Protein AF-A0A813LRR6-F1 (afdb_monomer_lite)

pLDDT: mean 86.4, std 15.14, range [36.5, 97.75]

Foldseek 3Di:
DDPPCVVVDDVVVLVVCLVVVVVVLVPDPVCLVQLVQLVSLLSCLQHPLPVSVVSLVPHDPCSLPPVHPNNPVDDPVVSVVSSVPHPDPPPPPPPPPDD

Secondary structure (DSSP, 8-state):
---GGGGG--HHHHHHHHHHHHHHHHH-HHHHHTTTHHHHHHHHTTT-HHHHHHHHHHS-TTTT-TTSGGGTT--HHHHHHHHHTS-------------

Sequence (99 aa):
VIPATEQFLDPEWVAYHLPDFQEACAADANCAKMGWSWSVCMEQAVIDVAGARECLKALPADAFSTAYAASNGNSLTNSLHWLATRPQQSRKLTSVLYP

Organism: Polarella glacialis (NCBI:txid89957)

Structure (mmCIF, N/CA/C/O backbone):
data_AF-A0A813LRR6-F1
#
_entry.id   AF-A0A813LRR6-F1
#
loop_
_atom_site.group_PDB
_atom_site.id
_atom_site.type_symbol
_atom_site.label_atom_id
_atom_site.label_alt_id
_atom_site.label_comp_id
_atom_site.label_asym_id
_atom_site.label_entity_id
_atom_site.label_seq_id
_atom_site.pdbx_PDB_ins_code
_atom_site.Cartn_x
_atom_site.Cartn_y
_atom_site.Cartn_z
_atom_site.occupancy
_atom_site.B_iso_or_equiv
_atom_site.auth_seq_id
_atom_site.auth_comp_id
_atom_site.auth_asym_id
_atom_site.auth_atom_id
_atom_site.pdbx_PDB_model_num
ATOM 1 N N . VAL A 1 1 ? -10.566 11.817 16.332 1.00 68.12 1 VAL A N 1
ATOM 2 C CA . VAL A 1 1 ? -11.228 11.983 15.017 1.00 68.12 1 VAL A CA 1
ATOM 3 C C . VAL A 1 1 ? -10.934 10.734 14.211 1.00 68.12 1 VAL A C 1
ATOM 5 O O . VAL A 1 1 ? -9.781 10.324 14.205 1.00 68.12 1 VAL A O 1
ATOM 8 N N . ILE A 1 2 ? -11.951 10.100 13.628 1.00 78.50 2 ILE A N 1
ATOM 9 C CA . ILE A 1 2 ? -11.769 8.958 12.722 1.00 78.50 2 ILE A CA 1
ATOM 10 C C . ILE A 1 2 ? -11.539 9.537 11.314 1.00 78.50 2 ILE A C 1
ATOM 12 O O . ILE A 1 2 ? -12.292 10.443 10.944 1.00 78.50 2 ILE A O 1
ATOM 16 N N . PRO A 1 3 ? -10.517 9.098 10.550 1.00 84.44 3 PRO A N 1
ATOM 17 C CA . PRO A 1 3 ? -10.340 9.543 9.170 1.00 84.44 3 PRO A CA 1
ATOM 18 C C . PRO A 1 3 ? -11.614 9.312 8.351 1.00 84.44 3 PRO A C 1
ATOM 20 O O . PRO A 1 3 ? -12.261 8.277 8.492 1.00 84.44 3 PRO A O 1
ATOM 23 N N . ALA A 1 4 ? -11.980 10.270 7.496 1.00 86.44 4 ALA A N 1
ATOM 24 C CA . ALA A 1 4 ? -13.250 10.228 6.766 1.00 86.44 4 ALA A CA 1
ATOM 25 C C . ALA A 1 4 ? -13.412 8.954 5.916 1.00 86.44 4 ALA A C 1
ATOM 27 O O . ALA A 1 4 ? -14.517 8.440 5.784 1.00 86.44 4 ALA A O 1
ATOM 28 N N . THR A 1 5 ? -12.310 8.416 5.391 1.00 86.06 5 THR A N 1
ATOM 29 C CA . THR A 1 5 ? -12.290 7.204 4.561 1.00 86.06 5 THR A CA 1
ATOM 30 C C . THR A 1 5 ? -12.665 5.934 5.323 1.00 86.06 5 THR A C 1
ATOM 32 O O . THR A 1 5 ? -13.189 5.008 4.718 1.00 86.06 5 THR A O 1
ATOM 35 N N . GLU A 1 6 ? -12.463 5.883 6.643 1.00 87.81 6 GLU A N 1
ATOM 36 C CA . GLU A 1 6 ? -12.740 4.683 7.448 1.00 87.81 6 GLU A CA 1
ATOM 37 C C . GLU A 1 6 ? -14.206 4.271 7.444 1.00 87.81 6 GLU A C 1
ATOM 39 O O . GLU A 1 6 ? -14.516 3.092 7.560 1.00 87.81 6 GLU A O 1
ATOM 44 N N . GLN A 1 7 ? -15.112 5.240 7.316 1.00 88.75 7 GLN A N 1
ATOM 45 C CA . GLN A 1 7 ? -16.552 4.984 7.314 1.00 88.75 7 GLN A CA 1
ATOM 46 C C . GLN A 1 7 ? -17.024 4.279 6.036 1.00 88.75 7 GLN A C 1
ATOM 48 O O . GLN A 1 7 ? -18.149 3.792 5.997 1.00 88.75 7 GLN A O 1
ATOM 53 N N . PHE A 1 8 ? -16.175 4.237 5.008 1.00 89.00 8 PHE A N 1
ATOM 54 C CA . PHE A 1 8 ? -16.475 3.654 3.704 1.00 89.00 8 PHE A CA 1
ATOM 55 C C . PHE A 1 8 ? -15.722 2.346 3.445 1.00 89.00 8 PHE A C 1
ATOM 57 O O . PHE A 1 8 ? -15.862 1.782 2.365 1.00 89.00 8 PHE A O 1
ATOM 64 N N . LEU A 1 9 ? -14.906 1.873 4.393 1.00 90.50 9 LEU A N 1
ATOM 65 C CA . LEU A 1 9 ? -14.191 0.612 4.226 1.00 90.50 9 LEU A CA 1
ATOM 66 C C . LEU A 1 9 ? -15.150 -0.571 4.349 1.00 90.50 9 LEU A C 1
ATOM 68 O O . LEU A 1 9 ? -15.876 -0.693 5.335 1.00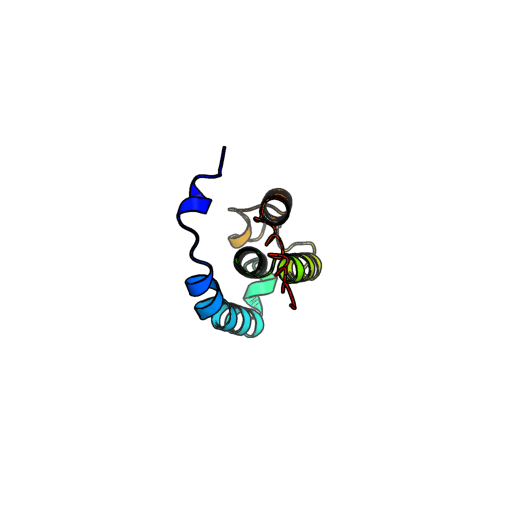 90.50 9 LEU A O 1
ATOM 72 N N . ASP A 1 10 ? -15.067 -1.473 3.378 1.00 93.88 10 ASP A N 1
ATOM 73 C CA . ASP A 1 10 ? -15.770 -2.750 3.364 1.00 93.88 10 ASP A CA 1
ATOM 74 C C . ASP A 1 10 ? -14.737 -3.892 3.333 1.00 93.88 10 ASP A C 1
ATOM 76 O O . ASP A 1 10 ? -14.224 -4.235 2.265 1.00 93.88 10 ASP A O 1
ATOM 80 N N . PRO A 1 11 ? -14.384 -4.478 4.494 1.00 93.50 11 PRO A N 1
ATOM 81 C CA . PRO A 1 11 ? -13.398 -5.553 4.561 1.00 93.50 11 PRO A CA 1
ATOM 82 C C . PRO A 1 11 ? -13.787 -6.807 3.769 1.00 93.50 11 PRO A C 1
ATOM 84 O O . PRO A 1 11 ? -12.897 -7.533 3.330 1.00 93.50 11 PRO A O 1
ATOM 87 N N . GLU A 1 12 ? -15.083 -7.082 3.587 1.00 95.94 12 GLU A N 1
ATOM 88 C CA . GLU A 1 12 ? -15.546 -8.241 2.814 1.00 95.94 12 GLU A CA 1
ATOM 89 C C . GLU A 1 12 ? -15.309 -8.014 1.320 1.00 95.94 12 GLU A C 1
ATOM 91 O O . GLU A 1 12 ? -14.795 -8.902 0.637 1.00 95.94 12 GLU A O 1
ATOM 96 N N . TRP A 1 13 ? -15.582 -6.798 0.837 1.00 95.50 13 TRP A N 1
ATOM 97 C CA . TRP A 1 13 ? -15.250 -6.388 -0.528 1.00 95.50 13 TRP A CA 1
ATOM 98 C C . TRP A 1 13 ? -13.749 -6.496 -0.807 1.00 95.50 13 TRP A C 1
ATOM 100 O O . TRP A 1 13 ? -13.337 -7.047 -1.831 1.00 95.50 13 TRP A O 1
ATOM 110 N N . VAL A 1 14 ? -12.921 -6.029 0.135 1.00 96.12 14 VAL A N 1
ATOM 111 C CA . VAL A 1 14 ? -11.462 -6.158 0.030 1.00 96.12 14 VAL A CA 1
ATOM 112 C C . VAL A 1 14 ? -11.039 -7.624 -0.006 1.00 96.12 14 VAL A C 1
ATOM 114 O O . VAL A 1 14 ? -10.273 -8.018 -0.882 1.00 96.12 14 VAL A O 1
ATOM 117 N N . ALA A 1 15 ? -11.548 -8.450 0.910 1.00 97.00 15 ALA A N 1
ATOM 118 C CA . ALA A 1 15 ? -11.212 -9.871 0.966 1.00 97.00 15 ALA A CA 1
ATOM 119 C C . ALA A 1 15 ? -11.593 -10.620 -0.320 1.00 97.00 15 ALA A C 1
ATOM 121 O O . ALA A 1 15 ? -10.876 -11.536 -0.719 1.00 97.00 15 ALA A O 1
ATOM 122 N N . TYR A 1 16 ? -12.689 -10.221 -0.969 1.00 97.75 16 TYR A N 1
ATOM 123 C CA . TYR A 1 16 ? -13.136 -10.810 -2.227 1.00 97.75 16 TYR A CA 1
ATOM 124 C C . TYR A 1 16 ? -12.216 -10.455 -3.406 1.00 97.75 16 TYR A C 1
ATOM 126 O O . TYR A 1 16 ? -11.885 -11.332 -4.197 1.00 97.75 16 TYR A O 1
ATOM 134 N N . HIS A 1 17 ? -11.773 -9.197 -3.520 1.00 97.25 17 HIS A N 1
ATOM 135 C CA . HIS A 1 17 ? -11.032 -8.716 -4.697 1.00 97.25 17 HIS A CA 1
ATOM 136 C C . HIS A 1 17 ? -9.506 -8.728 -4.567 1.00 97.25 17 HIS A C 1
ATOM 138 O O . HIS A 1 17 ? -8.803 -8.766 -5.578 1.00 97.25 17 HIS A O 1
ATOM 144 N N . LEU A 1 18 ? -8.965 -8.667 -3.349 1.00 96.69 18 LEU A N 1
ATOM 145 C CA . LEU A 1 18 ? -7.522 -8.566 -3.134 1.00 96.69 18 LEU A CA 1
ATOM 146 C C . LEU A 1 18 ? -6.712 -9.709 -3.781 1.00 96.69 18 LEU A C 1
ATOM 148 O O . LEU A 1 18 ? -5.667 -9.392 -4.356 1.00 96.69 18 LEU A O 1
ATOM 152 N N . PRO A 1 19 ? -7.140 -10.991 -3.745 1.00 97.38 19 PRO A N 1
ATOM 153 C CA . PRO A 1 19 ? -6.390 -12.073 -4.385 1.00 97.38 19 PRO A CA 1
ATOM 154 C C . PRO A 1 19 ? -6.169 -11.846 -5.886 1.00 97.38 19 PRO A C 1
ATOM 156 O O . PRO A 1 19 ? -5.046 -12.009 -6.363 1.00 97.38 19 PRO A O 1
ATOM 159 N N . ASP A 1 20 ? -7.192 -11.374 -6.606 1.00 97.25 20 ASP A N 1
ATOM 160 C CA . ASP A 1 20 ? -7.106 -11.097 -8.045 1.00 97.25 20 ASP A CA 1
ATOM 161 C C . ASP A 1 20 ? -6.094 -9.976 -8.336 1.00 97.25 20 ASP A C 1
ATOM 163 O O . ASP A 1 20 ? -5.297 -10.063 -9.272 1.00 97.25 20 ASP A O 1
ATOM 167 N N . PHE A 1 21 ? -6.071 -8.923 -7.509 1.00 94.19 21 PHE A N 1
ATOM 168 C CA . PHE A 1 21 ? -5.096 -7.837 -7.649 1.00 94.19 21 PHE A CA 1
ATOM 169 C C . PHE A 1 21 ? -3.670 -8.272 -7.303 1.00 94.19 21 PHE A C 1
ATOM 171 O O . PHE A 1 21 ? -2.719 -7.834 -7.955 1.00 94.19 21 PHE A O 1
ATOM 178 N N . GLN A 1 22 ? -3.508 -9.134 -6.297 1.00 94.94 22 GLN A N 1
ATOM 179 C CA . GLN A 1 22 ? -2.213 -9.716 -5.951 1.00 94.94 22 GLN A CA 1
ATOM 180 C C . GLN A 1 22 ? -1.681 -10.584 -7.094 1.00 94.94 22 GLN A C 1
ATOM 182 O O . GLN A 1 22 ? -0.520 -10.430 -7.476 1.00 94.94 22 GLN A O 1
ATOM 187 N N . GLU A 1 23 ? -2.525 -11.439 -7.674 1.00 96.06 23 GLU A N 1
ATOM 188 C CA . GLU A 1 23 ? -2.164 -12.277 -8.819 1.00 96.06 23 GLU A CA 1
ATOM 189 C C . GLU A 1 23 ? -1.799 -11.427 -10.042 1.00 96.06 23 GLU A C 1
ATOM 191 O O . GLU A 1 23 ? -0.726 -11.607 -10.621 1.00 96.06 2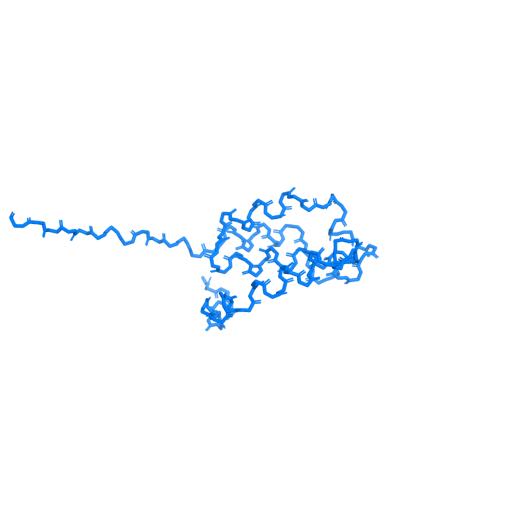3 GLU A O 1
ATOM 196 N N . ALA A 1 24 ? -2.633 -10.442 -10.390 1.00 94.50 24 ALA A N 1
ATOM 197 C CA . ALA A 1 24 ? -2.377 -9.548 -11.515 1.00 94.50 24 ALA A CA 1
ATOM 198 C C . ALA A 1 24 ? -1.063 -8.766 -11.346 1.00 94.50 24 ALA A C 1
ATOM 200 O O . ALA A 1 24 ? -0.268 -8.674 -12.282 1.00 94.50 24 ALA A O 1
ATOM 201 N N . CYS A 1 25 ? -0.798 -8.245 -10.145 1.00 93.31 25 CYS A N 1
ATOM 202 C CA . CYS A 1 25 ? 0.448 -7.542 -9.850 1.00 93.31 25 CYS A CA 1
ATOM 203 C C . CYS A 1 25 ? 1.668 -8.476 -9.881 1.00 93.31 25 CYS A C 1
ATOM 205 O O . CYS A 1 25 ? 2.731 -8.074 -10.349 1.00 93.31 25 CYS A O 1
ATOM 207 N N . ALA A 1 26 ? 1.533 -9.722 -9.414 1.00 92.69 26 ALA A N 1
ATOM 208 C CA . ALA A 1 26 ? 2.611 -10.709 -9.454 1.00 92.69 26 ALA A CA 1
ATOM 209 C C . ALA A 1 26 ? 2.944 -11.160 -10.888 1.00 92.69 26 ALA A C 1
ATOM 211 O O . ALA A 1 26 ? 4.107 -11.426 -11.195 1.00 92.69 26 ALA A O 1
ATOM 212 N N . ALA A 1 27 ? 1.939 -11.225 -11.766 1.00 94.94 27 ALA A N 1
ATOM 213 C CA . ALA A 1 27 ? 2.110 -11.562 -13.177 1.00 94.94 27 ALA A CA 1
ATOM 214 C C . ALA A 1 27 ? 2.687 -10.402 -14.013 1.00 94.94 27 ALA A C 1
ATOM 216 O O . ALA A 1 27 ? 3.330 -10.645 -15.037 1.00 94.94 27 ALA A O 1
ATOM 217 N N . ASP A 1 28 ? 2.489 -9.148 -13.591 1.00 92.31 28 ASP A N 1
ATOM 218 C CA . ASP A 1 28 ? 2.996 -7.965 -14.288 1.00 92.31 28 ASP A CA 1
ATOM 219 C C . AS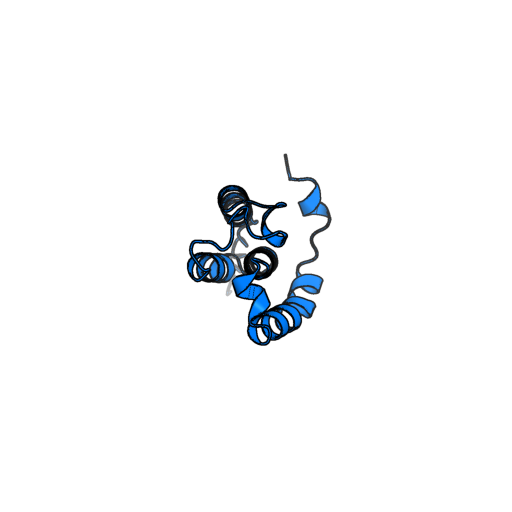P A 1 28 ? 4.330 -7.471 -13.706 1.00 92.31 28 ASP A C 1
ATOM 221 O O . ASP A 1 28 ? 4.397 -6.817 -12.663 1.00 92.31 28 ASP A O 1
ATOM 225 N N . ALA A 1 29 ? 5.415 -7.677 -14.457 1.00 87.38 29 ALA A N 1
ATOM 226 C CA . ALA A 1 29 ? 6.738 -7.168 -14.099 1.00 87.38 29 ALA A CA 1
ATOM 227 C C . ALA A 1 29 ? 6.785 -5.634 -13.934 1.00 87.38 29 ALA A C 1
ATOM 229 O O . ALA A 1 29 ? 7.696 -5.121 -13.278 1.00 87.38 29 ALA A O 1
ATOM 230 N N . ASN A 1 30 ? 5.841 -4.891 -14.523 1.00 87.56 30 ASN A N 1
ATOM 231 C CA . ASN A 1 30 ? 5.734 -3.447 -14.350 1.00 87.56 30 ASN A CA 1
ATOM 232 C C . ASN A 1 30 ? 5.056 -3.052 -13.039 1.00 87.56 30 ASN A C 1
ATOM 234 O O . ASN A 1 30 ? 5.289 -1.935 -12.586 1.00 87.56 30 ASN A O 1
ATOM 238 N N . CYS A 1 31 ? 4.289 -3.930 -12.385 1.00 89.19 31 CYS A N 1
ATOM 239 C CA . CYS A 1 31 ? 3.633 -3.583 -11.127 1.00 89.19 31 CYS A CA 1
ATOM 240 C C . CYS A 1 31 ? 4.660 -3.172 -10.059 1.00 89.19 31 CYS A C 1
ATOM 242 O O . CYS A 1 31 ? 4.561 -2.094 -9.470 1.00 89.19 31 CYS A O 1
ATOM 244 N N . ALA A 1 32 ? 5.702 -3.986 -9.869 1.00 81.81 32 ALA A N 1
ATOM 245 C CA . ALA A 1 32 ? 6.800 -3.662 -8.960 1.00 81.81 32 ALA A CA 1
ATOM 246 C C . ALA A 1 32 ? 7.676 -2.514 -9.496 1.00 81.81 32 ALA A C 1
ATOM 248 O O . ALA A 1 32 ? 7.987 -1.581 -8.760 1.00 81.81 32 ALA A O 1
ATOM 249 N N . LYS A 1 33 ? 8.046 -2.550 -10.786 1.00 80.81 33 LYS A N 1
ATOM 250 C CA . LYS A 1 33 ? 8.967 -1.565 -11.391 1.00 80.81 33 LYS A CA 1
ATOM 251 C C . LYS A 1 33 ? 8.402 -0.151 -11.480 1.00 80.81 33 LYS A C 1
ATOM 253 O O . LYS A 1 33 ? 9.173 0.796 -11.515 1.00 80.81 33 LYS A O 1
ATOM 258 N N . MET A 1 34 ? 7.085 -0.014 -11.579 1.00 84.44 34 MET A N 1
ATOM 259 C CA . MET A 1 34 ? 6.410 1.276 -11.721 1.00 84.44 34 MET A CA 1
ATOM 260 C C . MET A 1 34 ? 5.801 1.753 -10.403 1.00 84.44 34 MET A C 1
ATOM 262 O O . MET A 1 34 ? 5.077 2.743 -10.415 1.00 84.44 34 MET A O 1
ATOM 266 N N . GLY A 1 35 ? 6.063 1.061 -9.288 1.00 82.50 35 GLY A N 1
ATOM 267 C CA . GLY A 1 35 ? 5.583 1.447 -7.965 1.00 82.50 35 GLY A CA 1
ATOM 268 C C . GLY A 1 35 ? 4.097 1.177 -7.716 1.00 82.50 35 GLY A C 1
ATOM 269 O O . GLY A 1 35 ? 3.544 1.734 -6.783 1.00 82.50 35 GLY A O 1
ATOM 270 N N . TRP A 1 36 ? 3.413 0.335 -8.494 1.00 87.69 36 TRP A N 1
ATOM 271 C CA . TRP A 1 36 ? 2.009 -0.014 -8.218 1.00 87.69 36 TRP A CA 1
ATOM 272 C C . TRP A 1 36 ? 1.859 -0.986 -7.044 1.00 87.69 36 TRP A C 1
ATOM 274 O O . TRP A 1 36 ? 0.832 -0.988 -6.363 1.00 87.69 36 TRP A O 1
ATOM 284 N N . SER A 1 37 ? 2.903 -1.761 -6.750 1.00 90.19 37 SER A N 1
ATOM 285 C CA . SER A 1 37 ? 2.904 -2.789 -5.706 1.00 90.19 37 SER A CA 1
ATOM 286 C C . SER A 1 37 ? 2.633 -2.257 -4.295 1.00 90.19 37 SER A C 1
ATOM 288 O O . SER A 1 37 ? 2.097 -2.996 -3.472 1.00 90.19 37 SER A O 1
ATOM 290 N N . TRP A 1 38 ? 2.941 -0.987 -3.986 1.00 92.88 38 TRP A N 1
ATOM 291 C CA . TRP A 1 38 ? 2.639 -0.443 -2.655 1.00 92.88 38 TRP A CA 1
ATOM 292 C C . TRP A 1 38 ? 1.136 -0.379 -2.383 1.00 92.88 38 TRP A C 1
ATOM 294 O O . TRP A 1 38 ? 0.721 -0.594 -1.244 1.00 92.88 38 TRP A O 1
ATOM 304 N N . SER A 1 39 ? 0.321 -0.116 -3.409 1.00 92.69 39 SER A N 1
ATOM 305 C CA . SER A 1 39 ? -1.132 0.022 -3.255 1.00 92.69 39 SER A CA 1
ATOM 306 C C . SER A 1 39 ? -1.783 -1.306 -2.872 1.00 92.69 39 SER A C 1
ATOM 308 O O . SER A 1 39 ? -2.619 -1.335 -1.972 1.00 92.69 39 SER A O 1
ATOM 310 N N . VAL A 1 40 ? -1.288 -2.416 -3.428 1.00 94.81 40 VAL A N 1
ATOM 311 C CA . VAL A 1 40 ? -1.698 -3.779 -3.059 1.00 94.81 40 VAL A CA 1
ATOM 312 C C . VAL A 1 40 ? -1.396 -4.064 -1.584 1.00 94.81 40 VAL A C 1
ATOM 314 O O . VAL A 1 40 ? -2.245 -4.597 -0.870 1.00 94.81 40 VAL A O 1
ATOM 317 N N . CYS A 1 41 ? -0.227 -3.644 -1.083 1.00 95.88 41 CYS A N 1
ATOM 318 C CA . CYS A 1 41 ? 0.086 -3.780 0.341 1.00 95.88 41 CYS A CA 1
ATOM 319 C C . CYS A 1 41 ? -0.856 -2.943 1.229 1.00 95.88 41 CYS A C 1
ATOM 321 O O . CYS A 1 41 ? -1.169 -3.353 2.347 1.00 95.88 41 CYS A O 1
ATOM 323 N N . MET A 1 42 ? -1.293 -1.760 0.775 1.00 95.00 42 MET A N 1
ATOM 324 C CA . MET A 1 42 ? -2.206 -0.893 1.544 1.00 95.00 42 MET A CA 1
ATOM 325 C C . MET A 1 42 ? -3.614 -1.448 1.613 1.00 95.00 42 MET A C 1
ATOM 327 O O . MET A 1 42 ? -4.239 -1.370 2.672 1.00 95.00 42 MET A O 1
ATOM 331 N N . GLU A 1 43 ? -4.059 -2.060 0.525 1.00 95.31 43 GLU A N 1
ATOM 332 C CA . GLU A 1 43 ? -5.334 -2.753 0.465 1.00 95.31 43 GLU A CA 1
ATOM 333 C C . GLU A 1 43 ? -5.337 -3.971 1.399 1.00 95.31 43 GLU A C 1
ATOM 335 O O . GLU A 1 43 ? -6.242 -4.134 2.218 1.00 95.31 43 GLU A O 1
ATOM 340 N N . GLN A 1 44 ? -4.246 -4.750 1.410 1.00 96.62 44 GLN A N 1
ATOM 341 C CA . GLN A 1 44 ? -4.076 -5.861 2.351 1.00 96.62 44 GLN A CA 1
ATOM 342 C C . GLN A 1 44 ? -4.220 -5.427 3.815 1.00 96.62 44 GLN A C 1
ATOM 344 O O . GLN A 1 44 ? -4.753 -6.182 4.624 1.00 96.62 44 GLN A O 1
ATOM 349 N N . ALA A 1 45 ? -3.821 -4.201 4.167 1.00 95.81 45 ALA A N 1
ATOM 350 C CA . ALA A 1 45 ? -3.899 -3.714 5.542 1.00 95.81 45 ALA A CA 1
ATOM 351 C C . ALA A 1 45 ? -5.336 -3.557 6.068 1.00 95.81 45 ALA A C 1
ATOM 353 O O . ALA A 1 45 ? -5.518 -3.457 7.281 1.00 95.81 45 ALA A O 1
ATOM 354 N N . VAL A 1 46 ? -6.349 -3.534 5.194 1.00 94.62 46 VAL A N 1
ATOM 355 C CA . VAL A 1 46 ? -7.763 -3.500 5.605 1.00 94.62 46 VAL A CA 1
ATOM 356 C C . VAL A 1 46 ? -8.167 -4.805 6.298 1.00 94.62 46 VAL A C 1
ATOM 358 O O . VAL A 1 46 ? -8.948 -4.769 7.249 1.00 94.62 46 VAL A O 1
ATOM 361 N N . ILE A 1 47 ? -7.606 -5.941 5.870 1.00 95.31 47 ILE A N 1
ATOM 362 C CA . ILE A 1 47 ? -7.984 -7.280 6.356 1.00 95.31 47 ILE A CA 1
ATOM 363 C C . ILE A 1 47 ? -6.855 -8.010 7.100 1.00 95.31 47 ILE A C 1
ATOM 365 O O . ILE A 1 47 ? -7.126 -8.837 7.967 1.00 95.31 47 ILE A O 1
ATOM 369 N N . ASP A 1 48 ? -5.595 -7.689 6.806 1.00 95.75 48 ASP A N 1
ATOM 370 C CA . ASP A 1 48 ? -4.402 -8.303 7.388 1.00 95.75 48 ASP A CA 1
ATOM 371 C C . ASP A 1 48 ? -3.256 -7.284 7.505 1.00 95.75 48 ASP A C 1
ATOM 373 O O . ASP A 1 48 ? -2.388 -7.131 6.640 1.00 95.75 48 ASP A O 1
ATOM 377 N N . VAL A 1 49 ? -3.226 -6.587 8.642 1.00 95.88 49 VAL A N 1
ATOM 378 C CA . VAL A 1 49 ? -2.186 -5.595 8.951 1.00 95.88 49 VAL A CA 1
ATOM 379 C C . VAL A 1 49 ? -0.795 -6.229 9.019 1.00 95.88 49 VAL A C 1
ATOM 381 O O . VAL A 1 49 ? 0.191 -5.578 8.674 1.00 95.88 49 VAL A O 1
ATOM 384 N N . ALA A 1 50 ? -0.680 -7.471 9.496 1.00 95.31 50 ALA A N 1
ATOM 385 C CA . ALA A 1 50 ? 0.615 -8.123 9.659 1.00 95.31 50 ALA A CA 1
ATOM 386 C C . ALA A 1 50 ? 1.208 -8.498 8.297 1.00 95.31 50 ALA A C 1
ATOM 388 O O . ALA A 1 50 ? 2.355 -8.140 8.022 1.00 95.31 50 ALA A O 1
ATOM 389 N N . GLY A 1 51 ? 0.416 -9.119 7.422 1.00 96.12 51 GLY A N 1
ATOM 390 C CA . GLY A 1 51 ? 0.829 -9.411 6.052 1.00 96.12 51 GLY A CA 1
ATOM 391 C C . GLY A 1 51 ? 1.135 -8.147 5.254 1.00 96.12 51 GLY A C 1
ATOM 392 O O . GLY A 1 51 ? 2.158 -8.095 4.576 1.00 96.12 51 GLY A O 1
ATOM 393 N N . ALA A 1 52 ? 0.356 -7.075 5.426 1.00 96.75 52 ALA A N 1
ATOM 394 C CA . ALA A 1 52 ? 0.644 -5.783 4.799 1.00 96.75 52 ALA A CA 1
ATOM 395 C C . ALA A 1 52 ? 2.002 -5.188 5.220 1.00 96.75 52 ALA A C 1
ATOM 397 O O . ALA A 1 52 ? 2.694 -4.576 4.402 1.00 96.75 52 ALA A O 1
ATOM 398 N N . ARG A 1 53 ? 2.416 -5.374 6.485 1.00 96.00 53 ARG A N 1
ATOM 399 C CA . ARG A 1 53 ? 3.748 -4.944 6.958 1.00 96.00 53 ARG A CA 1
ATOM 400 C C . ARG A 1 53 ? 4.860 -5.704 6.253 1.00 96.00 53 ARG A C 1
ATOM 402 O O . ARG A 1 53 ? 5.840 -5.084 5.850 1.00 96.00 53 ARG A O 1
ATOM 409 N N . GLU A 1 54 ? 4.721 -7.018 6.119 1.00 97.12 54 GLU A N 1
ATOM 410 C CA . GLU A 1 54 ? 5.716 -7.834 5.421 1.00 97.12 54 GLU A CA 1
ATOM 411 C C . GLU A 1 54 ? 5.730 -7.530 3.916 1.00 97.12 54 GLU A C 1
ATOM 413 O O . GLU A 1 54 ? 6.806 -7.372 3.343 1.00 97.12 54 GLU A O 1
ATOM 418 N N . CYS A 1 55 ? 4.559 -7.303 3.310 1.00 95.75 55 CYS A N 1
ATOM 419 C CA . CYS A 1 55 ? 4.422 -6.840 1.929 1.00 95.75 55 CYS A CA 1
ATOM 420 C C . CYS A 1 55 ? 5.198 -5.536 1.695 1.00 95.75 55 CYS A C 1
ATOM 422 O O . CYS A 1 55 ? 6.058 -5.488 0.819 1.00 95.75 55 CYS A O 1
ATOM 424 N N . LEU A 1 56 ? 4.974 -4.504 2.523 1.00 95.44 56 LEU A N 1
ATOM 425 C CA . LEU A 1 56 ? 5.689 -3.226 2.413 1.00 95.44 56 LEU A CA 1
ATOM 426 C C . LEU A 1 56 ? 7.208 -3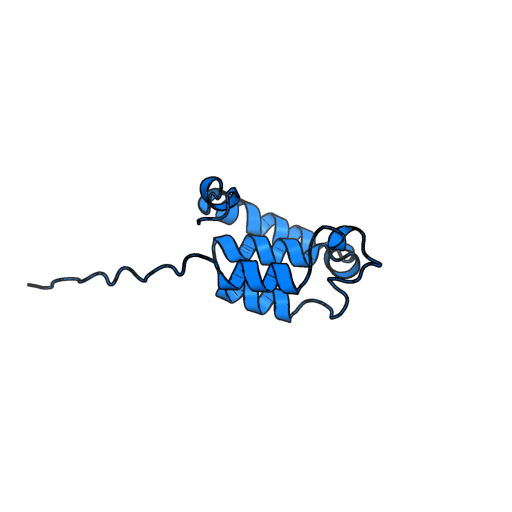.377 2.557 1.00 95.44 56 LEU A C 1
ATOM 428 O O . LEU A 1 56 ? 7.953 -2.712 1.841 1.00 95.44 56 LEU A O 1
ATOM 432 N N . LYS A 1 57 ? 7.677 -4.218 3.488 1.00 95.38 57 LYS A N 1
ATOM 433 C CA . LYS A 1 57 ? 9.116 -4.453 3.704 1.00 95.38 57 LYS A CA 1
ATOM 434 C C . LYS A 1 57 ? 9.784 -5.148 2.521 1.00 95.38 57 LYS A C 1
ATOM 436 O O . LYS A 1 57 ? 10.974 -4.945 2.306 1.00 95.38 57 LYS A O 1
ATOM 441 N N . ALA A 1 58 ? 9.038 -5.981 1.801 1.00 94.12 58 ALA A N 1
ATOM 442 C CA . ALA A 1 58 ? 9.533 -6.715 0.644 1.00 94.12 58 ALA A CA 1
ATOM 443 C C . ALA A 1 58 ? 9.577 -5.866 -0.639 1.00 94.12 58 ALA A C 1
ATOM 445 O O . ALA A 1 58 ? 10.124 -6.319 -1.645 1.00 94.12 58 ALA A O 1
ATOM 446 N N . LEU A 1 59 ? 9.009 -4.654 -0.629 1.00 92.00 59 LEU A N 1
ATOM 447 C CA . LEU A 1 59 ? 9.036 -3.778 -1.794 1.00 92.00 59 LEU A CA 1
ATOM 448 C C . LEU A 1 59 ? 10.462 -3.314 -2.131 1.00 92.00 59 LEU A C 1
ATOM 450 O O . LEU A 1 59 ? 11.287 -3.134 -1.231 1.00 92.00 59 LEU A O 1
ATOM 454 N N . PRO A 1 60 ? 10.749 -3.046 -3.418 1.00 90.88 60 PRO A N 1
ATOM 455 C CA . PRO A 1 60 ? 11.976 -2.370 -3.821 1.00 90.88 60 PRO A CA 1
ATOM 456 C C . PRO A 1 60 ? 12.178 -1.050 -3.067 1.00 90.88 60 PRO A C 1
ATOM 458 O O . PRO A 1 60 ? 11.221 -0.327 -2.781 1.00 90.88 60 PRO A O 1
ATOM 461 N N . ALA A 1 61 ? 13.434 -0.701 -2.778 1.00 90.25 61 ALA A N 1
ATOM 462 C CA . ALA A 1 61 ? 13.770 0.517 -2.035 1.00 90.25 61 ALA A CA 1
ATOM 463 C C . ALA A 1 61 ? 13.280 1.806 -2.727 1.00 90.25 61 ALA A C 1
ATOM 465 O O . ALA A 1 61 ? 13.046 2.819 -2.069 1.00 90.25 61 ALA A O 1
ATOM 466 N N . ASP A 1 62 ? 13.107 1.763 -4.046 1.00 90.69 62 ASP A N 1
ATOM 467 C CA . ASP A 1 62 ? 12.623 2.847 -4.892 1.00 90.69 62 ASP A CA 1
ATOM 468 C C . ASP A 1 62 ? 11.116 2.776 -5.189 1.00 90.69 62 ASP A C 1
ATOM 470 O O . ASP A 1 62 ? 10.621 3.613 -5.936 1.00 90.69 62 ASP A O 1
ATOM 474 N N . ALA A 1 63 ? 10.344 1.877 -4.564 1.00 90.88 63 ALA A N 1
ATOM 475 C CA . ALA A 1 63 ? 8.899 1.741 -4.808 1.00 90.88 63 ALA A CA 1
ATOM 476 C C . ALA A 1 63 ? 8.092 3.039 -4.579 1.00 90.88 63 ALA A C 1
ATOM 478 O O . ALA A 1 63 ? 7.006 3.203 -5.132 1.00 90.88 63 ALA A O 1
ATOM 479 N N . PHE A 1 64 ? 8.623 3.984 -3.798 1.00 92.12 64 PHE A N 1
ATOM 480 C CA . PHE A 1 64 ? 8.039 5.313 -3.560 1.00 92.12 64 PHE A CA 1
ATOM 481 C C . PHE A 1 64 ? 8.818 6.455 -4.239 1.00 92.12 64 PHE A C 1
ATOM 483 O O . PHE A 1 64 ? 8.699 7.614 -3.845 1.00 92.12 64 PHE A O 1
ATOM 490 N N . SER A 1 65 ? 9.654 6.145 -5.230 1.00 91.00 65 SER A N 1
ATOM 491 C CA . SER A 1 65 ? 10.421 7.135 -5.983 1.00 91.00 65 SER A CA 1
ATOM 492 C C . SER A 1 65 ? 9.504 8.079 -6.756 1.00 91.00 65 SER A C 1
ATOM 494 O O . SER A 1 65 ? 8.560 7.647 -7.413 1.00 91.00 65 SER A O 1
ATOM 496 N N . THR A 1 66 ? 9.838 9.369 -6.770 1.00 89.81 66 THR A N 1
ATOM 497 C CA . THR A 1 66 ? 9.137 10.383 -7.578 1.00 89.81 66 THR A CA 1
ATOM 498 C C . THR A 1 66 ? 9.307 10.174 -9.086 1.00 89.81 66 THR A C 1
ATOM 500 O O . THR A 1 66 ? 8.608 10.798 -9.881 1.00 89.81 66 THR A O 1
ATOM 503 N N . ALA A 1 67 ? 10.221 9.289 -9.499 1.00 90.31 67 ALA A N 1
ATOM 504 C CA . ALA A 1 67 ? 10.351 8.860 -10.888 1.00 90.31 67 ALA A CA 1
ATOM 505 C C . ALA A 1 67 ? 9.182 7.965 -11.346 1.00 90.31 67 ALA A C 1
ATOM 507 O O . ALA A 1 67 ? 8.980 7.792 -12.548 1.00 90.31 67 ALA A O 1
ATOM 508 N N . TYR A 1 68 ? 8.413 7.400 -10.410 1.00 89.25 68 TYR A N 1
ATOM 509 C CA . TYR A 1 68 ? 7.293 6.514 -10.694 1.00 89.25 68 TYR A CA 1
ATOM 510 C C . TYR A 1 68 ? 5.967 7.247 -10.541 1.00 89.25 68 TYR A C 1
ATOM 512 O O . TYR A 1 68 ? 5.597 7.691 -9.457 1.00 89.25 68 TYR A O 1
ATOM 520 N N . ALA A 1 69 ? 5.208 7.333 -11.636 1.00 85.81 69 ALA A N 1
ATOM 521 C CA . ALA A 1 69 ? 3.919 8.020 -11.641 1.00 85.81 69 ALA A CA 1
ATOM 522 C C . ALA A 1 69 ? 2.931 7.442 -10.609 1.00 85.81 69 ALA A C 1
ATOM 524 O O . ALA A 1 69 ? 2.169 8.202 -10.012 1.00 85.81 69 ALA A O 1
ATOM 525 N N . ALA A 1 70 ? 2.984 6.128 -10.349 1.00 85.25 70 ALA A N 1
ATOM 526 C CA . ALA A 1 70 ? 2.153 5.459 -9.344 1.00 85.25 70 ALA A CA 1
ATOM 527 C C . ALA A 1 70 ? 2.430 5.937 -7.909 1.00 85.25 70 ALA A C 1
ATOM 529 O O . ALA A 1 70 ? 1.578 5.818 -7.031 1.00 85.25 70 ALA A O 1
ATOM 530 N N . SER A 1 71 ? 3.614 6.493 -7.663 1.00 84.50 71 SER A N 1
ATOM 531 C CA . SER A 1 71 ? 4.069 6.916 -6.339 1.00 84.50 71 SER A CA 1
ATOM 532 C C . SER A 1 71 ? 3.815 8.404 -6.079 1.00 84.50 71 SER A C 1
ATOM 534 O O . SER A 1 71 ? 4.014 8.876 -4.968 1.00 84.50 71 SER A O 1
ATOM 536 N N . ASN A 1 72 ? 3.294 9.154 -7.056 1.00 85.19 72 ASN A N 1
ATOM 537 C CA . ASN A 1 72 ? 3.028 10.591 -6.900 1.00 85.19 72 ASN A CA 1
ATOM 538 C C . ASN A 1 72 ? 1.842 10.912 -5.971 1.00 85.19 72 ASN A C 1
ATOM 540 O O . ASN A 1 72 ? 1.687 12.056 -5.552 1.00 85.19 72 ASN A O 1
ATOM 544 N N . GLY A 1 73 ? 1.000 9.922 -5.659 1.00 83.25 73 GLY A N 1
ATOM 545 C CA . GLY A 1 73 ? -0.166 10.078 -4.783 1.00 83.25 73 GLY A CA 1
ATOM 546 C C . GLY A 1 73 ? 0.025 9.561 -3.356 1.00 83.25 73 GLY A C 1
ATOM 547 O O . GLY A 1 73 ? -0.892 9.688 -2.549 1.00 83.25 73 GLY A O 1
ATOM 548 N N . ASN A 1 74 ? 1.172 8.956 -3.030 1.00 89.69 74 ASN A N 1
ATOM 549 C CA . ASN A 1 74 ? 1.400 8.359 -1.716 1.00 89.69 74 ASN A CA 1
ATOM 550 C C . ASN A 1 74 ? 2.885 8.380 -1.323 1.00 89.69 74 ASN A C 1
ATOM 552 O O . ASN A 1 74 ? 3.772 8.448 -2.164 1.00 89.69 74 ASN A O 1
ATOM 556 N N . SER A 1 75 ? 3.170 8.284 -0.028 1.00 92.12 75 SER A N 1
ATOM 557 C CA . SER A 1 75 ? 4.527 8.179 0.503 1.00 92.12 75 SER A CA 1
ATOM 558 C C . SER A 1 75 ? 4.680 6.941 1.380 1.00 92.12 75 SER A C 1
ATOM 560 O O . SER A 1 75 ? 3.709 6.407 1.930 1.00 92.12 75 SER A O 1
ATOM 562 N N . LEU A 1 76 ? 5.929 6.512 1.581 1.00 93.25 76 LEU A N 1
ATOM 563 C CA . LEU A 1 76 ? 6.231 5.461 2.550 1.00 93.25 76 LEU A CA 1
ATOM 564 C C . LEU A 1 76 ? 5.752 5.859 3.954 1.00 93.25 76 LEU A C 1
ATOM 566 O O . LEU A 1 76 ? 5.160 5.049 4.659 1.00 93.25 76 LEU A O 1
ATOM 570 N N . THR A 1 77 ? 5.943 7.117 4.357 1.00 94.50 77 THR A N 1
ATOM 571 C CA . THR A 1 77 ? 5.514 7.600 5.677 1.00 94.50 77 THR A CA 1
ATOM 572 C C . THR A 1 77 ? 3.997 7.564 5.852 1.00 94.50 77 THR A C 1
ATOM 574 O O . THR A 1 77 ? 3.526 7.150 6.911 1.00 94.50 77 THR A O 1
ATOM 577 N N . ASN A 1 78 ? 3.227 7.923 4.821 1.00 94.00 78 ASN A N 1
ATOM 578 C CA . ASN A 1 78 ? 1.770 7.816 4.850 1.00 94.00 78 ASN A CA 1
ATOM 579 C C . ASN A 1 78 ? 1.314 6.349 4.887 1.00 94.00 78 ASN A C 1
ATOM 581 O O . ASN A 1 78 ? 0.437 5.998 5.671 1.00 94.00 78 ASN A O 1
ATOM 585 N N . SER A 1 79 ? 1.978 5.469 4.134 1.00 95.06 79 SER A N 1
ATOM 586 C CA . SER A 1 79 ? 1.717 4.022 4.159 1.00 95.06 79 SER A CA 1
ATOM 587 C C . SER A 1 79 ? 1.978 3.414 5.545 1.00 95.06 79 SER A C 1
ATOM 589 O O . SER A 1 79 ? 1.169 2.653 6.071 1.00 95.06 79 SER A O 1
ATOM 591 N N . LEU A 1 80 ? 3.075 3.804 6.201 1.00 95.69 80 LEU A N 1
ATOM 592 C CA . LEU A 1 80 ? 3.372 3.384 7.574 1.00 95.69 80 LEU A CA 1
ATOM 593 C C . LEU A 1 80 ? 2.320 3.894 8.568 1.00 95.69 80 LEU A C 1
ATOM 595 O O . LEU A 1 80 ? 1.908 3.151 9.461 1.00 95.69 80 LEU A O 1
ATOM 599 N N . HIS A 1 81 ? 1.859 5.137 8.403 1.00 94.19 81 HIS A N 1
ATOM 600 C CA . HIS A 1 81 ? 0.782 5.697 9.217 1.00 94.19 81 HIS A CA 1
ATOM 601 C C . HIS A 1 81 ? -0.537 4.931 9.032 1.00 94.19 81 HIS A C 1
ATOM 603 O O . HIS A 1 81 ? -1.186 4.590 10.023 1.00 94.19 81 HIS A O 1
ATOM 609 N N . TRP A 1 82 ? -0.900 4.601 7.789 1.00 93.25 82 TRP A N 1
ATOM 610 C CA . TRP A 1 82 ? -2.083 3.800 7.463 1.00 93.25 82 TRP A CA 1
ATOM 611 C C . TRP A 1 82 ? -2.083 2.460 8.208 1.00 93.25 82 TRP A C 1
ATOM 613 O O . TRP A 1 82 ? -3.031 2.151 8.930 1.00 93.25 82 TRP A O 1
ATOM 623 N N . LEU A 1 83 ? -0.979 1.707 8.136 1.00 94.31 83 LEU A N 1
ATOM 624 C CA . LEU A 1 83 ? -0.837 0.411 8.818 1.00 94.31 83 LEU A CA 1
ATOM 625 C C . LEU A 1 83 ? -0.837 0.535 10.342 1.00 94.31 83 LEU A C 1
ATOM 627 O O . LEU A 1 83 ? -1.345 -0.345 11.037 1.00 94.31 83 LEU A O 1
ATOM 631 N N . ALA A 1 84 ? -0.236 1.595 10.881 1.00 93.06 84 ALA A N 1
ATOM 632 C CA . ALA A 1 84 ? -0.176 1.822 12.322 1.00 93.06 84 ALA A CA 1
ATOM 633 C C . ALA A 1 84 ? -1.542 2.187 12.926 1.00 93.06 84 ALA A C 1
ATOM 635 O O . ALA A 1 84 ? -1.748 1.984 14.121 1.00 93.06 84 ALA A O 1
ATOM 636 N N . THR A 1 85 ? -2.462 2.712 12.115 1.00 91.25 85 THR A N 1
ATOM 637 C CA . THR A 1 85 ? -3.771 3.215 12.557 1.00 91.25 85 THR A CA 1
ATOM 638 C C . THR A 1 85 ? -4.936 2.286 12.225 1.00 91.25 85 THR A C 1
ATOM 640 O O . THR A 1 85 ? -6.077 2.614 12.554 1.00 91.25 85 THR A O 1
ATOM 643 N N . ARG A 1 86 ? -4.685 1.120 11.608 1.00 91.19 86 ARG A N 1
ATOM 644 C CA . ARG A 1 86 ? -5.726 0.103 11.411 1.00 91.19 86 ARG A CA 1
ATOM 645 C C . ARG A 1 86 ? -6.321 -0.332 12.746 1.00 91.19 86 ARG A C 1
ATOM 647 O O . ARG A 1 86 ? -5.553 -0.548 13.691 1.00 91.19 86 ARG A O 1
ATOM 654 N N . PRO A 1 87 ? -7.660 -0.471 12.848 1.00 83.38 87 PRO A N 1
ATOM 655 C CA . PRO A 1 87 ? -8.275 -1.059 14.021 1.00 83.38 87 PRO A CA 1
ATOM 656 C C . PRO A 1 87 ? -7.621 -2.412 14.254 1.00 83.38 87 PRO A C 1
ATOM 658 O O . PRO A 1 87 ? -7.712 -3.317 13.426 1.00 83.38 87 PRO A O 1
ATOM 661 N N . GLN A 1 88 ? -6.917 -2.549 15.373 1.00 69.75 88 GLN A N 1
ATOM 662 C CA . GLN A 1 88 ? -6.502 -3.871 15.792 1.00 69.75 88 GLN A CA 1
ATOM 663 C C . GLN A 1 88 ? -7.802 -4.618 16.039 1.00 69.75 88 GLN A C 1
ATOM 665 O O . GLN A 1 88 ? -8.627 -4.142 16.822 1.00 69.75 88 GLN A O 1
ATOM 670 N N . GLN A 1 89 ? -8.019 -5.741 15.349 1.00 58.72 89 GLN A N 1
ATOM 671 C CA . GLN A 1 89 ? -9.051 -6.672 15.771 1.00 58.72 89 GLN A CA 1
ATOM 672 C C . GLN A 1 89 ? -8.722 -7.002 17.220 1.00 58.72 89 GLN A C 1
ATOM 674 O O . GLN A 1 89 ? -7.815 -7.786 17.509 1.00 58.72 89 GLN A O 1
ATOM 679 N N . SER A 1 90 ? -9.423 -6.353 18.149 1.00 46.19 90 SER A N 1
ATOM 680 C CA . SER A 1 90 ? -9.497 -6.801 19.519 1.00 46.19 90 SER A CA 1
ATOM 681 C C . SER A 1 90 ? -9.956 -8.233 19.356 1.00 46.19 90 SER A C 1
ATOM 683 O O . SER A 1 90 ? -11.089 -8.456 18.923 1.00 46.19 90 SER A O 1
ATOM 685 N N . ARG A 1 91 ? -9.069 -9.209 19.598 1.00 44.94 91 ARG A N 1
ATOM 686 C CA . ARG A 1 91 ? -9.497 -10.590 19.794 1.00 44.94 91 ARG A CA 1
ATOM 687 C C . ARG A 1 91 ? -10.659 -10.458 20.760 1.00 44.94 91 ARG A C 1
ATOM 689 O O . ARG A 1 91 ? -10.441 -10.091 21.915 1.00 44.94 91 ARG A O 1
ATOM 696 N N . LYS A 1 92 ? -11.890 -10.667 20.287 1.00 42.28 92 LYS A N 1
ATOM 697 C CA . LYS A 1 92 ? -12.985 -10.965 21.190 1.00 42.28 92 LYS A CA 1
ATOM 698 C C . LYS A 1 92 ? -12.472 -12.209 21.884 1.00 42.28 92 LYS A C 1
ATOM 700 O O . LYS A 1 92 ? -12.419 -13.273 21.277 1.00 42.28 92 LYS A O 1
ATOM 705 N N . LEU A 1 93 ? -11.953 -12.032 23.098 1.00 46.34 93 LEU A N 1
ATOM 706 C CA . LEU A 1 93 ? -11.776 -13.111 24.039 1.00 46.34 93 LEU A CA 1
ATOM 707 C C . LEU A 1 93 ? -13.178 -13.684 24.142 1.00 46.34 93 LEU A C 1
ATOM 709 O O . LEU A 1 93 ? -14.040 -13.121 24.812 1.00 46.34 93 LEU A O 1
ATOM 713 N N . THR A 1 94 ? -13.451 -14.727 23.367 1.00 44.22 94 THR A N 1
ATOM 714 C CA . THR A 1 94 ? -14.585 -15.591 23.610 1.00 44.22 94 THR A CA 1
ATOM 715 C C . THR A 1 94 ? -14.335 -16.130 25.004 1.00 44.22 94 THR A C 1
ATOM 717 O O . THR A 1 94 ? -13.569 -17.078 25.179 1.00 44.22 94 THR A O 1
ATOM 720 N N . SER A 1 95 ? -14.918 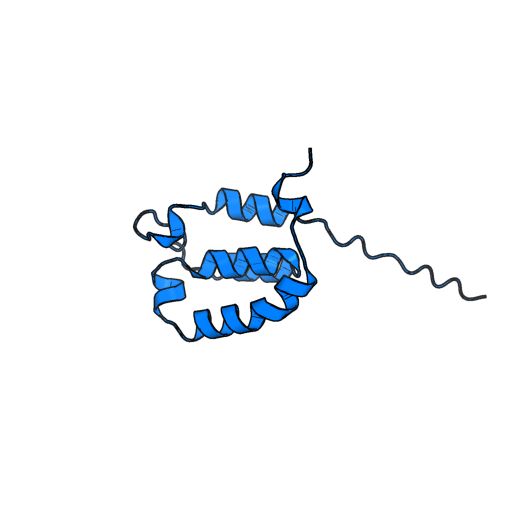-15.474 26.010 1.00 46.91 95 SER A N 1
ATOM 721 C CA . SER A 1 95 ? -15.161 -16.104 27.2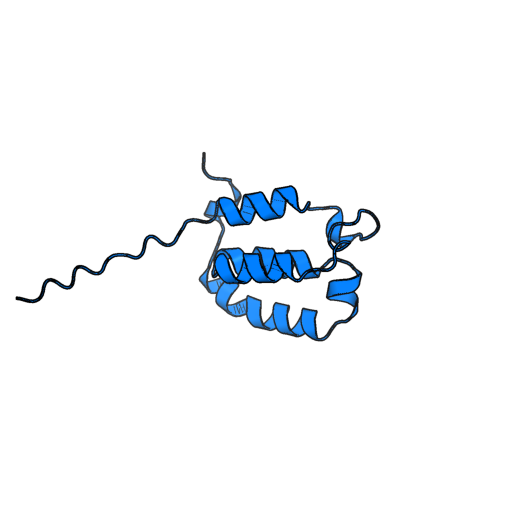91 1.00 46.91 95 SER A CA 1
ATOM 722 C C . SER A 1 95 ? -16.144 -17.225 26.991 1.00 46.91 95 SER A C 1
ATOM 724 O O . SER A 1 95 ? -17.362 -17.051 27.032 1.00 46.91 95 SER A O 1
ATOM 726 N N . VAL A 1 96 ? -15.609 -18.376 26.602 1.00 47.19 96 VAL A N 1
ATOM 727 C CA . VAL A 1 96 ? -16.342 -19.618 26.743 1.00 47.19 96 VAL A CA 1
ATOM 728 C C . VAL A 1 96 ? -16.373 -19.851 28.247 1.00 47.19 96 VAL A C 1
ATOM 730 O O . VAL A 1 96 ? -15.440 -20.392 28.834 1.00 47.19 96 VAL A O 1
ATOM 733 N N . LEU A 1 97 ? -17.411 -19.303 28.877 1.00 49.06 97 LEU A N 1
ATOM 734 C CA . LEU A 1 97 ? -17.913 -19.789 30.148 1.00 49.06 97 LEU A CA 1
ATOM 735 C C . LEU A 1 97 ? -18.279 -21.253 29.896 1.00 49.06 97 LEU A C 1
ATOM 737 O O . LEU A 1 97 ? -19.294 -21.536 29.262 1.00 49.06 97 LEU A O 1
ATOM 741 N N . TYR A 1 98 ? -17.405 -22.167 30.303 1.00 36.50 98 TYR A N 1
ATOM 742 C CA . TYR A 1 98 ? -17.805 -23.550 30.516 1.00 36.50 98 TYR A CA 1
ATOM 743 C C . TYR A 1 98 ? -18.491 -23.635 31.891 1.00 36.50 98 TYR A C 1
ATOM 745 O O . TYR A 1 98 ? -18.018 -22.969 32.818 1.00 36.50 98 TYR A O 1
ATOM 753 N N . PRO A 1 99 ? -19.615 -24.369 32.000 1.00 49.97 99 PRO A N 1
ATOM 754 C CA . PRO A 1 99 ? -20.324 -24.591 33.259 1.00 49.97 99 PRO A CA 1
ATOM 755 C C . PRO A 1 99 ? -19.497 -25.386 34.276 1.00 49.97 99 PRO A C 1
ATOM 757 O O . PRO A 1 99 ? -18.613 -26.167 33.849 1.00 49.97 99 PRO A O 1
#

Radius of gyration: 15.9 Å; chains: 1; bounding box: 34×37×48 Å